Protein AF-A0ABD3PQ04-F1 (afdb_monomer_lite)

Secondary structure (DSSP, 8-state):
--HHHHHHHHHHHHHHHHHHHHHHHHHHHHHHH-HHHHHHHHHHHHHHHHHHH--SS-TTTTHHHHHHHHIIIIIHHHHHHHHHH-TTHHHHHHHHHHHHHHHHHHHHHHHHHHHHHHHHHHHHHHHHHHHHHHHHHHHHHHHHHHHHHHHHHHS-------------

Radius of gyration: 31.89 Å; chains: 1; bounding box: 107×41×75 Å

Organism: NCBI:txid29204

Foldseek 3Di:
DDPVVVVVVVVVVVVVVLVVLVVLCVVCVCCLPDVLVVLLVVLLVVQVCCVPVVDPDNCLPCVLVVVLCCLVVPQLVSLQVSCVVCSVHNVVSVSSNVSSVVSSVCSVVCVVVSSVVSVVVSVVVVVVVVVVVVVVVVVVVVVVVVVVVVVVVVDPPPDDDDDDDDDD

Sequence (168 aa):
MSVDDVEDNADEYKATGVLEQMLQAADVGAILQDYENWSTSLHKELKMDFVARGADADPKNGWLDNQMKFFDFYVLLQAKNLEITGVFCEEIGHMFVCCVKCNQSQWIEEGDIATNQMISQNENESAQMVDSHIDLISLQAQTWNLKLPILNFLLPVTSSPRIVTKNH

Structure (mmCIF, N/CA/C/O backbone):
data_AF-A0ABD3PQ04-F1
#
_entry.id   AF-A0ABD3PQ04-F1
#
loop_
_atom_site.group_PDB
_atom_site.id
_atom_site.type_symbol
_atom_site.label_atom_id
_atom_site.label_alt_id
_atom_site.label_comp_id
_atom_site.label_asym_id
_atom_site.label_entity_id
_atom_site.label_seq_id
_atom_site.pdbx_PDB_ins_code
_atom_site.Cartn_x
_atom_site.Cartn_y
_atom_site.Cartn_z
_atom_site.occupancy
_atom_site.B_iso_or_equiv
_atom_site.auth_seq_id
_atom_site.auth_comp_id
_atom_site.auth_asym_id
_atom_site.auth_atom_id
_atom_site.pdbx_PDB_model_num
ATOM 1 N N . MET A 1 1 ? 1.448 -3.835 -48.671 1.00 55.44 1 MET A N 1
ATOM 2 C CA . MET A 1 1 ? 1.766 -3.283 -47.347 1.00 55.44 1 MET A CA 1
ATOM 3 C C . MET A 1 1 ? 3.197 -2.817 -47.443 1.00 55.44 1 MET A C 1
ATOM 5 O O . MET A 1 1 ? 4.053 -3.627 -47.788 1.00 55.44 1 MET A O 1
ATOM 9 N N . SER A 1 2 ? 3.392 -1.508 -47.380 1.00 60.78 2 SER A N 1
ATOM 10 C CA . SER A 1 2 ? 4.682 -0.855 -47.611 1.00 60.78 2 SER A CA 1
ATOM 11 C C . SER A 1 2 ? 5.591 -1.150 -46.418 1.00 60.78 2 SER A C 1
ATOM 13 O O . SER A 1 2 ? 5.088 -1.390 -45.324 1.00 60.78 2 SER A O 1
ATOM 15 N N . VAL A 1 3 ? 6.911 -1.167 -46.609 1.00 61.72 3 VAL A N 1
ATOM 16 C CA . VAL A 1 3 ? 7.864 -1.368 -45.498 1.00 61.72 3 VAL A CA 1
ATOM 17 C C . VAL A 1 3 ? 7.688 -0.271 -44.436 1.00 61.72 3 VAL A C 1
ATOM 19 O O . VAL A 1 3 ? 7.727 -0.570 -43.248 1.00 61.72 3 VAL A O 1
ATOM 22 N N . ASP A 1 4 ? 7.339 0.938 -44.877 1.00 62.28 4 ASP A N 1
ATOM 23 C CA . ASP A 1 4 ? 7.057 2.098 -44.026 1.00 62.28 4 ASP A CA 1
ATOM 24 C C . ASP A 1 4 ? 5.799 1.911 -43.143 1.00 62.28 4 ASP A C 1
ATOM 26 O O . ASP A 1 4 ? 5.787 2.335 -41.993 1.00 62.28 4 ASP A O 1
ATOM 30 N N . ASP A 1 5 ? 4.772 1.180 -43.607 1.00 60.91 5 ASP A N 1
ATOM 31 C CA . ASP A 1 5 ? 3.554 0.918 -42.810 1.00 60.91 5 ASP A CA 1
ATOM 32 C C . ASP A 1 5 ? 3.814 -0.059 -41.640 1.00 60.91 5 ASP A C 1
ATOM 34 O O . ASP A 1 5 ? 3.040 -0.127 -40.683 1.00 60.91 5 ASP A O 1
ATOM 38 N N . VAL A 1 6 ? 4.872 -0.876 -41.729 1.00 60.38 6 VAL A N 1
ATOM 39 C CA . VAL A 1 6 ? 5.242 -1.867 -40.701 1.00 60.38 6 VAL A CA 1
ATOM 40 C C . VAL A 1 6 ? 6.063 -1.220 -39.582 1.00 60.38 6 VAL A C 1
ATOM 42 O O . VAL A 1 6 ? 5.922 -1.613 -38.424 1.00 60.38 6 VAL A O 1
ATOM 45 N N . GLU A 1 7 ? 6.902 -0.239 -39.917 1.00 60.78 7 GLU A N 1
ATOM 46 C CA . GLU A 1 7 ? 7.767 0.467 -38.965 1.00 60.78 7 GLU A CA 1
ATOM 47 C C . GLU A 1 7 ? 6.954 1.402 -38.053 1.00 60.78 7 GLU A C 1
ATOM 49 O O . GLU A 1 7 ? 7.095 1.318 -36.832 1.00 60.78 7 GLU A O 1
ATOM 54 N N . ASP A 1 8 ? 5.999 2.159 -38.610 1.00 64.25 8 ASP A N 1
ATOM 55 C CA . ASP A 1 8 ? 5.093 3.027 -37.834 1.00 64.25 8 ASP A CA 1
ATOM 56 C C . ASP A 1 8 ? 4.241 2.235 -36.820 1.00 64.25 8 ASP A C 1
ATOM 58 O O . ASP A 1 8 ? 4.079 2.640 -35.667 1.00 64.25 8 ASP A O 1
ATOM 62 N N . ASN A 1 9 ? 3.747 1.051 -37.206 1.00 63.34 9 ASN A N 1
ATOM 63 C CA . ASN A 1 9 ? 3.013 0.167 -36.293 1.00 63.34 9 ASN A CA 1
ATOM 64 C C . ASN A 1 9 ? 3.908 -0.358 -35.157 1.00 63.34 9 ASN A C 1
ATOM 66 O O . ASN A 1 9 ? 3.461 -0.489 -34.018 1.00 63.34 9 ASN A O 1
ATOM 70 N N . ALA A 1 10 ? 5.175 -0.675 -35.443 1.00 68.62 10 ALA A N 1
ATOM 71 C CA . ALA A 1 10 ? 6.101 -1.181 -34.432 1.00 68.62 10 ALA A CA 1
ATOM 72 C C . ALA A 1 10 ? 6.377 -0.144 -33.331 1.00 68.62 10 ALA A C 1
ATOM 74 O O . ALA A 1 10 ? 6.541 -0.521 -32.169 1.00 68.62 10 ALA A O 1
ATOM 75 N N . ASP A 1 11 ? 6.394 1.143 -33.673 1.00 76.06 11 ASP A N 1
ATOM 76 C CA . ASP A 1 11 ? 6.585 2.228 -32.711 1.00 76.06 11 ASP A CA 1
ATOM 77 C C . ASP A 1 11 ? 5.316 2.528 -31.893 1.00 76.06 11 ASP A C 1
ATOM 79 O O . ASP A 1 11 ? 5.416 2.784 -30.688 1.00 76.06 11 ASP A O 1
ATOM 83 N N . GLU A 1 12 ? 4.122 2.370 -32.472 1.00 77.75 12 GLU A N 1
ATOM 84 C CA . GLU A 1 12 ? 2.847 2.452 -31.741 1.00 77.75 12 GLU A CA 1
ATOM 85 C C . GLU A 1 12 ? 2.726 1.368 -30.648 1.00 77.75 12 GLU A C 1
ATOM 87 O O . GLU A 1 12 ? 2.344 1.652 -29.504 1.00 77.75 12 GLU A O 1
ATOM 92 N N . TYR A 1 13 ? 3.133 0.127 -30.942 1.00 82.94 13 TYR A N 1
ATOM 93 C CA . TYR A 1 13 ? 3.141 -0.949 -29.943 1.00 82.94 13 TYR A CA 1
ATOM 94 C C . TYR A 1 13 ? 4.185 -0.728 -28.840 1.00 82.94 13 TYR A C 1
ATOM 96 O O . TYR A 1 13 ? 3.918 -1.042 -27.678 1.00 82.94 13 TYR A O 1
ATOM 104 N N . LYS A 1 14 ? 5.350 -0.141 -29.157 1.00 87.25 14 LYS A N 1
ATOM 105 C CA . LYS A 1 14 ? 6.354 0.229 -28.141 1.00 87.25 14 LYS A CA 1
ATOM 106 C C . LYS A 1 14 ? 5.828 1.313 -27.206 1.00 87.25 14 LYS A C 1
ATOM 108 O O . LYS A 1 14 ? 5.991 1.192 -25.994 1.00 87.25 14 LYS A O 1
ATOM 113 N N . ALA A 1 15 ? 5.170 2.341 -27.745 1.00 90.62 15 ALA A N 1
ATOM 114 C CA . ALA A 1 15 ? 4.554 3.393 -26.940 1.00 90.62 15 ALA A CA 1
ATOM 115 C C . ALA A 1 15 ? 3.479 2.822 -26.002 1.00 90.62 15 ALA A C 1
ATOM 117 O O . ALA A 1 15 ? 3.441 3.160 -24.819 1.00 90.62 15 ALA A O 1
ATOM 118 N N . THR A 1 16 ? 2.666 1.889 -26.505 1.00 92.38 16 THR A N 1
ATOM 119 C CA . THR A 1 16 ? 1.662 1.176 -25.703 1.00 92.38 16 THR A CA 1
ATOM 120 C C . THR A 1 16 ? 2.310 0.359 -24.582 1.00 92.38 16 THR A C 1
ATOM 122 O O . THR A 1 16 ? 1.866 0.437 -23.439 1.00 92.38 16 THR A O 1
ATOM 125 N N . GLY A 1 17 ? 3.404 -0.356 -24.867 1.00 91.19 17 GLY A N 1
ATOM 126 C CA . GLY A 1 17 ? 4.149 -1.108 -23.854 1.00 91.19 17 GLY A CA 1
ATOM 127 C C . GLY A 1 17 ? 4.733 -0.216 -22.754 1.00 91.19 17 GLY A C 1
ATOM 128 O O . GLY A 1 17 ? 4.645 -0.549 -21.575 1.00 91.19 17 GLY A O 1
ATOM 129 N N . VAL A 1 18 ? 5.268 0.956 -23.110 1.00 92.88 18 VAL A N 1
ATOM 130 C CA . VAL A 1 18 ? 5.749 1.942 -22.125 1.00 92.88 18 VAL A CA 1
ATOM 131 C C . VAL A 1 18 ? 4.599 2.468 -21.262 1.00 92.88 18 VAL A C 1
ATOM 133 O O . VAL A 1 18 ? 4.751 2.561 -20.046 1.00 92.88 18 VAL A O 1
ATOM 136 N N . LEU A 1 19 ? 3.440 2.770 -21.857 1.00 93.88 19 LEU A N 1
ATOM 137 C CA . LEU A 1 19 ? 2.257 3.216 -21.113 1.00 93.88 19 LEU A CA 1
ATOM 138 C C . LEU A 1 19 ? 1.747 2.151 -20.138 1.00 93.88 19 LEU A C 1
ATOM 140 O O . LEU A 1 19 ? 1.392 2.480 -19.008 1.00 93.88 19 LEU A O 1
ATOM 144 N N . GLU A 1 20 ? 1.747 0.881 -20.540 1.00 93.12 20 GLU A N 1
ATOM 145 C CA . GLU A 1 20 ? 1.383 -0.226 -19.655 1.00 93.12 20 GLU A CA 1
ATOM 146 C C . GLU A 1 20 ? 2.338 -0.317 -18.457 1.00 93.12 20 GLU A C 1
ATOM 148 O O . GLU A 1 20 ? 1.886 -0.429 -17.319 1.00 93.12 20 GLU A O 1
ATOM 153 N N . GLN A 1 21 ? 3.647 -0.178 -18.683 1.00 93.12 21 GLN A N 1
ATOM 154 C CA . GLN A 1 21 ? 4.635 -0.153 -17.600 1.00 93.12 21 GLN A CA 1
ATOM 155 C C . GLN A 1 21 ? 4.463 1.060 -16.674 1.00 93.12 21 GLN A C 1
ATOM 157 O O . GLN A 1 21 ? 4.575 0.931 -15.456 1.00 93.12 21 GLN A O 1
ATOM 162 N N . MET A 1 22 ? 4.129 2.233 -17.219 1.00 94.19 22 MET A N 1
ATOM 163 C CA . MET A 1 22 ? 3.798 3.416 -16.415 1.00 94.19 22 MET A CA 1
ATOM 164 C C . MET A 1 22 ? 2.550 3.201 -15.559 1.00 94.19 22 MET A C 1
ATOM 166 O O . MET A 1 22 ? 2.538 3.597 -14.394 1.00 94.19 22 MET A O 1
ATOM 170 N N . LEU A 1 23 ? 1.519 2.550 -16.102 1.00 94.62 23 LEU A N 1
ATOM 171 C CA . LEU A 1 23 ? 0.305 2.229 -15.3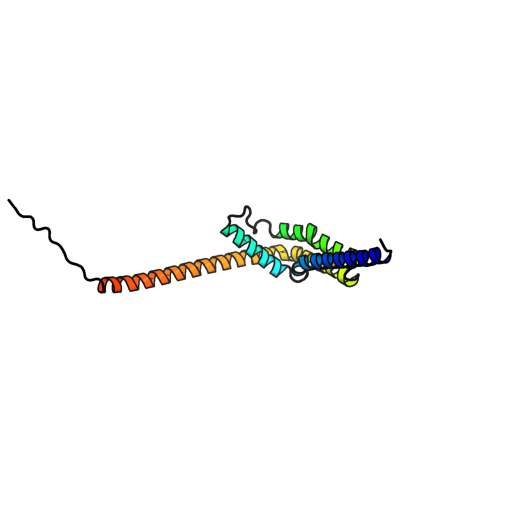56 1.00 94.62 23 LEU A CA 1
ATOM 172 C C . LEU A 1 23 ? 0.587 1.213 -14.240 1.00 94.62 23 LEU A C 1
ATOM 174 O O . LEU A 1 23 ? 0.136 1.405 -13.115 1.00 94.62 23 LEU A O 1
ATOM 178 N N . GLN A 1 24 ? 1.386 0.182 -14.527 1.00 92.81 24 GLN A N 1
ATOM 179 C CA . GLN A 1 24 ? 1.829 -0.799 -13.533 1.00 92.81 24 GLN A CA 1
ATOM 180 C C . GLN A 1 24 ? 2.638 -0.150 -12.401 1.00 92.81 24 GLN A C 1
ATOM 182 O O . GLN A 1 24 ? 2.437 -0.476 -11.234 1.00 92.81 24 GLN A O 1
ATOM 187 N N . ALA A 1 25 ? 3.527 0.795 -12.722 1.00 93.38 25 ALA A N 1
ATOM 188 C CA . ALA A 1 25 ? 4.267 1.558 -11.719 1.00 93.38 25 ALA A CA 1
ATOM 189 C C . ALA A 1 25 ? 3.349 2.463 -10.883 1.00 93.38 25 ALA A C 1
ATOM 191 O O . ALA A 1 25 ? 3.530 2.572 -9.670 1.00 93.38 25 ALA A O 1
ATOM 192 N N . ALA A 1 26 ? 2.357 3.097 -11.515 1.00 93.88 26 ALA A N 1
ATOM 193 C CA . ALA A 1 26 ? 1.401 3.962 -10.832 1.00 93.88 26 ALA A CA 1
ATOM 194 C C . ALA A 1 26 ? 0.541 3.194 -9.816 1.00 93.88 26 ALA A C 1
ATOM 196 O O . ALA A 1 26 ? 0.293 3.714 -8.730 1.00 93.88 26 ALA A O 1
ATOM 197 N N . ASP A 1 27 ? 0.144 1.962 -10.138 1.00 92.12 27 ASP A N 1
ATOM 198 C CA . ASP A 1 27 ? -0.683 1.120 -9.268 1.00 92.12 27 ASP A CA 1
ATOM 199 C C . ASP A 1 27 ? -0.011 0.814 -7.918 1.00 92.12 27 ASP A C 1
ATOM 201 O O . ASP A 1 27 ? -0.629 0.915 -6.860 1.00 92.12 27 ASP A O 1
ATOM 205 N N . VAL A 1 28 ? 1.296 0.537 -7.929 1.00 92.44 28 VAL A N 1
ATOM 206 C CA . VAL A 1 28 ? 2.063 0.271 -6.699 1.00 92.44 28 VAL A CA 1
ATOM 207 C C . VAL A 1 28 ? 2.698 1.524 -6.090 1.00 92.44 28 VAL A C 1
ATOM 209 O O . VAL A 1 28 ? 3.242 1.470 -4.988 1.00 92.44 28 VAL A O 1
ATOM 212 N N . GLY A 1 29 ? 2.620 2.671 -6.769 1.00 91.75 29 GLY A N 1
ATOM 213 C CA . GLY A 1 29 ? 3.360 3.884 -6.416 1.00 91.75 29 GLY A CA 1
ATOM 214 C C . GLY A 1 29 ? 3.063 4.422 -5.014 1.00 91.75 29 GLY A C 1
ATOM 215 O O . GLY A 1 29 ? 3.985 4.868 -4.332 1.00 91.75 29 GLY A O 1
ATOM 216 N N . ALA A 1 30 ? 1.808 4.345 -4.561 1.00 89.56 30 ALA A N 1
ATOM 217 C CA . ALA A 1 30 ? 1.427 4.767 -3.210 1.00 89.56 30 ALA A CA 1
ATOM 218 C C . ALA A 1 30 ? 2.078 3.884 -2.130 1.00 89.56 30 ALA A C 1
ATOM 220 O O . ALA A 1 30 ? 2.633 4.396 -1.161 1.00 89.56 30 ALA A O 1
ATOM 221 N N . ILE A 1 31 ? 2.088 2.565 -2.347 1.00 90.75 31 ILE A N 1
ATOM 222 C CA . ILE A 1 31 ? 2.644 1.571 -1.417 1.00 90.75 31 ILE A CA 1
ATOM 223 C C . ILE A 1 31 ? 4.173 1.678 -1.335 1.00 90.75 31 ILE A C 1
ATOM 225 O O . ILE A 1 31 ? 4.754 1.418 -0.283 1.00 90.75 31 ILE A O 1
ATOM 229 N N . LEU A 1 32 ? 4.834 2.061 -2.434 1.00 90.69 32 LEU A N 1
ATOM 230 C CA . LEU A 1 32 ? 6.286 2.258 -2.477 1.00 90.69 32 LEU A CA 1
ATOM 231 C C . LEU A 1 32 ? 6.747 3.484 -1.680 1.00 90.69 32 LEU A C 1
ATOM 233 O O . LEU A 1 32 ? 7.855 3.469 -1.148 1.00 90.69 32 LEU A O 1
ATOM 237 N N . GLN A 1 33 ? 5.923 4.533 -1.616 1.00 87.75 33 GLN A N 1
ATOM 238 C CA . GLN A 1 33 ? 6.270 5.803 -0.972 1.00 87.75 33 GLN A CA 1
ATOM 239 C C . GLN A 1 33 ? 5.919 5.825 0.514 1.00 87.75 33 GLN A C 1
ATOM 241 O O . GLN A 1 33 ? 6.748 6.219 1.328 1.00 87.75 33 GLN A O 1
ATOM 246 N N . ASP A 1 34 ? 4.690 5.436 0.851 1.00 85.94 34 ASP A N 1
ATOM 247 C CA . ASP A 1 34 ? 4.159 5.526 2.208 1.00 85.94 34 ASP A CA 1
ATOM 248 C C . ASP A 1 34 ? 3.103 4.443 2.415 1.00 85.94 34 ASP A C 1
ATOM 250 O O . ASP A 1 34 ? 1.914 4.599 2.115 1.00 85.94 34 ASP A O 1
ATOM 254 N N . TYR A 1 35 ? 3.567 3.302 2.912 1.00 84.56 35 TYR A N 1
ATOM 255 C CA . TYR A 1 35 ? 2.691 2.164 3.118 1.00 84.56 35 TYR A CA 1
ATOM 256 C C . TYR A 1 35 ? 1.752 2.363 4.316 1.00 84.56 35 TYR A C 1
ATOM 258 O O . TYR A 1 35 ? 0.676 1.769 4.332 1.00 84.56 35 TYR A O 1
ATOM 266 N N . GLU A 1 36 ? 2.143 3.141 5.329 1.00 86.19 36 GLU A N 1
ATOM 267 C CA . GLU A 1 36 ? 1.429 3.216 6.607 1.00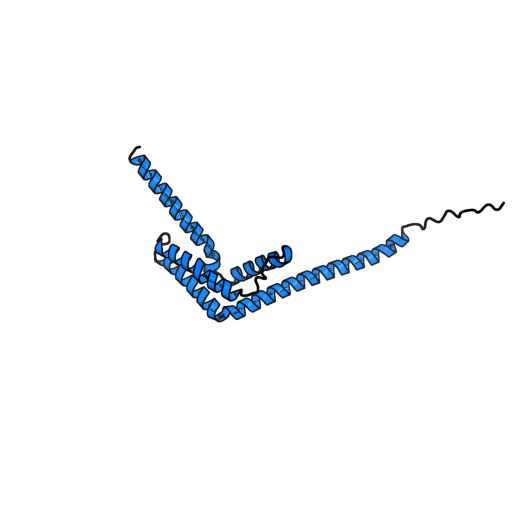 86.19 36 GLU A CA 1
ATOM 268 C C . GLU A 1 36 ? 0.127 4.000 6.436 1.00 86.19 36 GLU A C 1
ATOM 270 O O . GLU A 1 36 ? -0.960 3.516 6.779 1.00 86.19 36 GLU A O 1
ATOM 275 N N . ASN A 1 37 ? 0.219 5.175 5.809 1.00 88.44 37 ASN A N 1
ATOM 276 C CA . ASN A 1 37 ? -0.949 5.998 5.512 1.00 88.44 37 ASN A CA 1
ATOM 277 C C . ASN A 1 37 ? -1.867 5.322 4.490 1.00 88.44 37 ASN A C 1
ATOM 279 O O . ASN A 1 37 ? -3.097 5.376 4.621 1.00 88.44 37 ASN A O 1
ATOM 283 N N . TRP A 1 38 ? -1.287 4.638 3.499 1.00 91.31 38 TRP A N 1
ATOM 284 C CA . TRP A 1 38 ? -2.057 3.875 2.520 1.00 91.31 38 TRP A CA 1
ATOM 285 C C . TRP A 1 38 ? -2.802 2.701 3.173 1.00 91.31 38 TRP A C 1
ATOM 287 O O . TRP A 1 38 ? -4.015 2.577 3.007 1.00 91.31 38 TRP A O 1
ATOM 297 N N . SER A 1 39 ? -2.114 1.894 3.987 1.00 91.50 39 SER A N 1
ATOM 298 C CA . SER A 1 39 ? -2.705 0.761 4.713 1.00 91.50 39 SER A CA 1
ATOM 299 C C . SER A 1 39 ? -3.815 1.223 5.657 1.00 91.50 39 SER A C 1
ATOM 301 O O . SER A 1 39 ? -4.879 0.608 5.708 1.00 91.50 39 SER A O 1
ATOM 303 N N . THR A 1 40 ? -3.600 2.329 6.372 1.00 91.25 40 THR A N 1
ATOM 304 C CA . THR A 1 40 ? -4.602 2.914 7.275 1.00 91.25 40 THR A CA 1
ATOM 305 C C . THR A 1 40 ? -5.858 3.348 6.531 1.00 91.25 40 THR A C 1
ATOM 307 O O . THR A 1 40 ? -6.974 3.047 6.966 1.00 91.25 40 THR A O 1
ATOM 310 N N . SER A 1 41 ? -5.684 4.003 5.383 1.00 91.88 41 SER A N 1
ATOM 311 C CA . SER A 1 41 ? -6.795 4.431 4.532 1.00 91.88 41 SER A CA 1
ATOM 312 C C . SER A 1 41 ? -7.576 3.230 3.994 1.00 91.88 41 SER A C 1
ATOM 314 O O . SER A 1 41 ? -8.797 3.177 4.143 1.00 91.88 41 SER A O 1
ATOM 316 N N . LEU A 1 42 ? -6.877 2.213 3.479 1.00 92.00 42 LEU A N 1
ATOM 317 C CA . LEU A 1 42 ? -7.499 0.990 2.972 1.00 92.00 42 LEU A CA 1
ATOM 318 C C . LEU A 1 42 ? -8.263 0.235 4.069 1.00 92.00 42 LEU A C 1
ATOM 320 O O . LEU A 1 42 ? -9.394 -0.201 3.855 1.00 92.00 42 LEU A O 1
ATOM 324 N N . HIS A 1 43 ? -7.677 0.092 5.261 1.00 93.19 43 HIS A N 1
ATOM 325 C CA . HIS A 1 43 ? -8.352 -0.562 6.381 1.00 93.19 43 HIS A CA 1
ATOM 326 C C . HIS A 1 43 ? -9.659 0.156 6.736 1.00 93.19 43 HIS A C 1
ATOM 328 O O . HIS A 1 43 ? -10.680 -0.491 6.976 1.00 93.19 43 HIS A O 1
ATOM 334 N N . LYS A 1 44 ? -9.647 1.494 6.744 1.00 91.31 44 LYS A N 1
ATOM 335 C CA . LYS A 1 44 ? -10.832 2.310 7.019 1.00 91.31 44 LYS A CA 1
ATOM 336 C C . LYS A 1 44 ? -11.924 2.099 5.972 1.00 91.31 44 LYS A C 1
ATOM 338 O O . LYS A 1 44 ? -13.070 1.864 6.349 1.00 91.31 44 LYS A O 1
ATOM 343 N N . GLU A 1 45 ? -11.576 2.120 4.688 1.00 90.94 45 GLU A N 1
ATOM 344 C CA . GLU A 1 45 ? -12.516 1.863 3.587 1.00 90.94 45 GLU A CA 1
ATOM 345 C C . GLU A 1 45 ? -13.163 0.478 3.709 1.00 90.94 45 GLU A C 1
ATOM 347 O O . GLU A 1 45 ? -14.390 0.355 3.719 1.00 90.94 45 GLU A O 1
ATOM 352 N N . LEU A 1 46 ? -12.351 -0.563 3.918 1.00 91.00 46 LEU A N 1
ATOM 353 C CA . LEU A 1 46 ? -12.842 -1.930 4.098 1.00 91.00 46 LEU A CA 1
ATOM 354 C C . LEU A 1 46 ? -13.700 -2.073 5.359 1.00 91.00 46 LEU A C 1
ATOM 356 O O . LEU A 1 46 ? -14.684 -2.816 5.365 1.00 91.00 46 LEU A O 1
ATOM 360 N N . LYS A 1 47 ? -13.366 -1.353 6.437 1.00 90.31 47 LYS A N 1
ATOM 361 C CA . LYS A 1 47 ? -14.151 -1.381 7.674 1.00 90.31 47 LYS A CA 1
ATOM 362 C C . LYS A 1 47 ? -15.509 -0.715 7.487 1.00 90.31 47 LYS A C 1
ATOM 364 O O . LYS A 1 47 ? -16.513 -1.249 7.960 1.00 90.31 47 LYS A O 1
ATOM 369 N N . MET A 1 48 ? -15.552 0.421 6.794 1.00 87.81 48 MET A N 1
ATOM 370 C CA . MET A 1 48 ? -16.800 1.104 6.451 1.00 87.81 48 MET A CA 1
ATOM 371 C C . MET A 1 48 ? -17.699 0.204 5.605 1.00 87.81 48 MET A C 1
ATOM 373 O O . MET A 1 48 ? -18.888 0.079 5.896 1.00 87.81 48 MET A O 1
ATOM 377 N N . ASP A 1 49 ? -17.126 -0.484 4.622 1.00 88.00 49 ASP A N 1
ATOM 378 C CA . ASP A 1 49 ? -17.844 -1.445 3.791 1.00 88.00 49 ASP A CA 1
ATOM 379 C C . ASP A 1 49 ? -18.368 -2.644 4.584 1.00 88.00 49 ASP A C 1
ATOM 381 O O . ASP A 1 49 ? -19.518 -3.047 4.396 1.00 88.00 49 ASP A O 1
ATOM 385 N N . PHE A 1 50 ? -17.566 -3.183 5.506 1.00 89.38 50 PHE A N 1
ATOM 386 C CA . PHE A 1 50 ? -17.987 -4.254 6.406 1.00 89.38 50 PHE A CA 1
ATOM 387 C C . PHE A 1 50 ? -19.209 -3.844 7.236 1.00 89.38 50 PHE A C 1
ATOM 389 O O . PHE A 1 50 ? -20.187 -4.587 7.296 1.00 89.38 50 PHE A O 1
ATOM 396 N N . VAL A 1 51 ? -19.196 -2.642 7.818 1.00 86.19 51 VAL A N 1
ATOM 397 C CA . VAL A 1 51 ? -20.311 -2.127 8.630 1.00 86.19 51 VAL A CA 1
ATOM 398 C C . VAL A 1 51 ? -21.543 -1.812 7.777 1.00 86.19 51 VAL A C 1
ATOM 400 O O . VAL A 1 51 ? -22.661 -2.125 8.180 1.00 86.19 51 VAL A O 1
ATOM 403 N N . ALA A 1 52 ? -21.361 -1.198 6.607 1.00 85.62 52 ALA A N 1
ATOM 404 C CA . ALA A 1 52 ? -22.467 -0.731 5.774 1.00 85.62 52 ALA A CA 1
ATOM 405 C C . ALA A 1 52 ? -23.149 -1.858 4.988 1.00 85.62 52 ALA A C 1
ATOM 407 O O . ALA A 1 52 ? -24.371 -1.857 4.839 1.00 85.62 52 ALA A O 1
ATOM 408 N N . ARG A 1 53 ? -22.363 -2.796 4.448 1.00 81.94 53 ARG A N 1
ATOM 409 C CA . ARG A 1 53 ? -22.846 -3.853 3.548 1.00 81.94 53 ARG A CA 1
ATOM 410 C C . ARG A 1 53 ? -22.882 -5.235 4.192 1.00 81.94 53 ARG A C 1
ATOM 412 O O . ARG A 1 53 ? -23.410 -6.151 3.571 1.00 81.94 53 ARG A O 1
ATOM 419 N N . GLY A 1 54 ? -22.351 -5.389 5.407 1.00 78.38 54 GLY A N 1
ATOM 420 C CA . GLY A 1 54 ? -22.214 -6.697 6.043 1.00 78.38 54 GLY A CA 1
ATOM 421 C C . GLY A 1 54 ? -21.266 -7.597 5.256 1.00 78.38 54 GLY A C 1
ATOM 422 O O . GLY A 1 54 ? -21.626 -8.729 4.954 1.00 78.38 54 GLY A O 1
ATOM 423 N N . ALA A 1 55 ? -20.104 -7.066 4.855 1.00 77.00 55 ALA A N 1
ATOM 424 C CA . ALA A 1 55 ? -19.109 -7.836 4.108 1.00 77.00 55 ALA A CA 1
ATOM 425 C C . ALA A 1 55 ? -18.715 -9.121 4.860 1.00 77.00 55 ALA A C 1
ATOM 427 O O . ALA A 1 55 ? -18.744 -9.167 6.090 1.00 77.00 55 ALA A O 1
ATOM 428 N N . ASP A 1 56 ? -18.313 -10.153 4.118 1.00 71.19 56 ASP A N 1
ATOM 429 C CA . ASP A 1 56 ? -18.143 -11.506 4.664 1.00 71.19 56 ASP A CA 1
ATOM 430 C C . ASP A 1 56 ? -17.049 -11.620 5.746 1.00 71.19 56 ASP A C 1
ATOM 432 O O . ASP A 1 56 ? -17.085 -12.543 6.562 1.00 71.19 56 ASP A O 1
ATOM 436 N N . ALA A 1 57 ? -16.082 -10.693 5.785 1.00 83.44 57 ALA A N 1
ATOM 437 C CA . ALA A 1 57 ? -14.969 -10.719 6.733 1.00 83.44 57 ALA A CA 1
ATOM 438 C C . ALA A 1 57 ? -14.640 -9.331 7.307 1.00 83.44 57 ALA A C 1
ATOM 440 O O . ALA A 1 57 ? -14.529 -8.348 6.576 1.00 83.44 57 ALA A O 1
ATOM 441 N N . ASP A 1 58 ? -14.432 -9.269 8.627 1.00 87.31 58 ASP A N 1
ATOM 442 C CA . ASP A 1 58 ? -13.934 -8.069 9.310 1.00 87.31 58 ASP A CA 1
ATOM 443 C C . ASP A 1 58 ? -12.445 -7.867 8.954 1.00 87.31 58 ASP A C 1
ATOM 445 O O . ASP A 1 58 ? -11.642 -8.758 9.261 1.00 87.31 58 ASP A O 1
ATOM 449 N N . PRO A 1 59 ? -12.048 -6.732 8.343 1.00 88.44 59 PRO A N 1
ATOM 450 C CA . PRO A 1 59 ? -10.673 -6.502 7.885 1.00 88.44 59 PRO A CA 1
ATOM 451 C C . PRO A 1 59 ? -9.631 -6.544 9.008 1.00 88.44 59 PRO A C 1
ATOM 453 O O . PRO A 1 59 ? -8.461 -6.804 8.740 1.00 88.44 59 PRO A O 1
ATOM 456 N N . LYS A 1 60 ? -10.038 -6.366 10.272 1.00 88.38 60 LYS A N 1
ATOM 457 C CA . LYS A 1 60 ? -9.127 -6.491 11.419 1.00 88.38 60 LYS A CA 1
ATOM 458 C C . LYS A 1 60 ? -8.528 -7.897 11.559 1.00 88.38 60 LYS A C 1
ATOM 460 O O . LYS A 1 60 ? -7.455 -8.067 12.135 1.00 88.38 60 LYS A O 1
ATOM 465 N N . ASN A 1 61 ? -9.234 -8.923 11.079 1.00 88.88 61 ASN A N 1
ATOM 466 C CA . ASN A 1 61 ? -8.834 -10.309 11.269 1.00 88.88 61 ASN A CA 1
ATOM 467 C C . ASN A 1 61 ? -7.702 -10.661 10.298 1.00 88.88 61 ASN A C 1
ATOM 469 O O . ASN A 1 61 ? -7.923 -10.803 9.097 1.00 88.88 61 ASN A O 1
ATOM 473 N N . GLY A 1 62 ? -6.492 -10.834 10.832 1.00 89.50 62 GLY A N 1
ATOM 474 C CA . GLY A 1 62 ? -5.327 -11.225 10.037 1.00 89.50 62 GLY A CA 1
ATOM 475 C C . GLY A 1 62 ? -4.792 -10.116 9.130 1.00 89.50 62 GLY A C 1
ATOM 476 O O . GLY A 1 62 ? -4.170 -10.430 8.120 1.00 89.50 62 GLY A O 1
ATOM 477 N N . TRP A 1 63 ? -5.021 -8.839 9.469 1.00 92.81 63 TRP A N 1
ATOM 478 C CA . TRP A 1 63 ? -4.568 -7.700 8.661 1.00 92.81 63 TRP A CA 1
ATOM 479 C C . TRP A 1 63 ? -3.078 -7.786 8.316 1.00 92.81 63 TRP A C 1
ATOM 481 O O . TRP A 1 63 ? -2.737 -7.803 7.139 1.00 92.81 63 TRP A O 1
ATOM 491 N N . LEU A 1 64 ? -2.213 -7.929 9.325 1.00 92.38 64 LEU A N 1
ATOM 492 C CA . LEU A 1 64 ? -0.762 -8.012 9.144 1.00 92.38 64 LEU A CA 1
ATOM 493 C C . LEU A 1 64 ? -0.352 -9.134 8.176 1.00 92.38 64 LEU A C 1
ATOM 495 O O . LEU A 1 64 ? 0.380 -8.893 7.224 1.00 92.38 64 LEU A O 1
ATOM 499 N N . ASP A 1 65 ? -0.854 -10.352 8.385 1.00 93.38 65 ASP A N 1
ATOM 500 C CA . ASP A 1 65 ? -0.543 -11.508 7.533 1.00 93.38 65 ASP A CA 1
ATOM 501 C C . ASP A 1 65 ? -1.031 -11.299 6.089 1.00 93.38 65 ASP A C 1
ATOM 503 O O . ASP A 1 65 ? -0.322 -11.606 5.130 1.00 93.38 65 ASP A O 1
ATOM 507 N N . ASN A 1 66 ? -2.215 -10.706 5.919 1.00 92.38 66 ASN A N 1
ATOM 508 C CA . ASN A 1 66 ? -2.742 -10.362 4.601 1.00 92.38 66 ASN A CA 1
ATOM 509 C C . ASN A 1 66 ? -1.891 -9.289 3.907 1.00 92.38 66 ASN A C 1
ATOM 511 O O . ASN A 1 66 ? -1.606 -9.433 2.717 1.00 92.38 66 ASN A O 1
ATOM 515 N N . GLN A 1 67 ? -1.445 -8.256 4.632 1.00 92.44 67 GLN A N 1
ATOM 516 C CA . GLN A 1 67 ? -0.545 -7.235 4.089 1.00 92.44 67 GLN A CA 1
ATOM 517 C C . GLN A 1 67 ? 0.801 -7.847 3.695 1.00 92.44 67 GLN A C 1
ATOM 519 O O . GLN A 1 67 ? 1.254 -7.646 2.573 1.00 92.44 67 GLN A O 1
ATOM 524 N N . MET A 1 68 ? 1.399 -8.680 4.548 1.00 92.69 68 MET A N 1
ATOM 525 C CA . MET A 1 68 ? 2.657 -9.366 4.237 1.00 92.69 68 MET A CA 1
ATOM 526 C C . MET A 1 68 ? 2.552 -10.225 2.971 1.00 92.69 68 MET A C 1
ATOM 528 O O . MET A 1 68 ? 3.400 -10.132 2.083 1.00 92.69 68 MET A O 1
ATOM 532 N N . LYS A 1 69 ? 1.465 -10.993 2.828 1.00 94.31 69 LYS A N 1
ATOM 533 C CA . LYS A 1 69 ? 1.188 -11.767 1.609 1.00 94.31 69 LYS A CA 1
ATOM 534 C C . LYS A 1 69 ? 1.001 -10.876 0.384 1.00 94.31 69 LYS A C 1
ATOM 536 O O . LYS A 1 69 ? 1.479 -11.221 -0.693 1.00 94.31 69 LYS A O 1
ATOM 541 N N . PHE A 1 70 ? 0.313 -9.745 0.524 1.00 92.69 70 PHE A N 1
ATOM 542 C CA . PHE A 1 70 ? 0.138 -8.787 -0.567 1.00 92.69 70 PHE A CA 1
ATOM 543 C C . PHE A 1 70 ? 1.484 -8.207 -1.029 1.00 92.69 70 PHE A C 1
ATOM 545 O O . PHE A 1 70 ? 1.756 -8.164 -2.231 1.00 92.69 70 PHE A O 1
ATOM 552 N N . PHE A 1 71 ? 2.370 -7.862 -0.091 1.00 93.00 71 PHE A N 1
ATOM 553 C CA . PHE A 1 71 ? 3.737 -7.444 -0.399 1.00 93.00 71 PHE A CA 1
ATOM 554 C C . PHE A 1 71 ? 4.510 -8.522 -1.170 1.00 93.00 71 PHE A C 1
ATOM 556 O O . PHE A 1 71 ? 5.092 -8.220 -2.212 1.00 93.00 71 PHE A O 1
ATOM 563 N N . ASP A 1 72 ? 4.475 -9.774 -0.711 1.00 93.12 72 ASP A N 1
ATOM 564 C CA . ASP A 1 72 ? 5.226 -10.876 -1.326 1.00 93.12 72 ASP A CA 1
ATOM 565 C C . ASP A 1 72 ? 4.713 -11.262 -2.717 1.00 93.12 72 ASP A C 1
ATOM 567 O O . ASP A 1 72 ? 5.496 -11.415 -3.660 1.00 93.12 72 ASP A O 1
ATOM 571 N N . PHE A 1 73 ? 3.399 -11.453 -2.848 1.00 94.56 73 PHE A N 1
ATOM 572 C CA . PHE A 1 73 ? 2.809 -12.039 -4.051 1.00 94.56 73 PHE A CA 1
ATOM 573 C C . PHE A 1 73 ? 2.443 -11.010 -5.118 1.00 94.56 73 PHE A C 1
ATOM 575 O O . PHE A 1 73 ? 2.354 -11.379 -6.288 1.00 94.56 73 PHE A O 1
ATOM 582 N N . TYR A 1 74 ? 2.246 -9.744 -4.742 1.00 94.56 74 TYR A N 1
ATOM 583 C CA . TYR A 1 74 ? 1.842 -8.694 -5.672 1.00 94.56 74 TYR A CA 1
ATOM 584 C C . TYR A 1 74 ? 2.903 -7.605 -5.805 1.00 94.56 74 TYR A C 1
ATOM 586 O O . TYR A 1 74 ? 3.526 -7.479 -6.859 1.00 94.56 74 TYR A O 1
ATOM 594 N N . VAL A 1 75 ? 3.161 -6.850 -4.735 1.00 95.19 75 VAL A N 1
ATOM 595 C CA . VAL A 1 75 ? 3.974 -5.625 -4.811 1.00 95.19 75 VAL A CA 1
ATOM 596 C C . VAL A 1 75 ? 5.418 -5.938 -5.212 1.00 95.19 75 VAL A C 1
ATOM 598 O O . VAL A 1 75 ? 5.967 -5.304 -6.114 1.00 95.19 75 VAL A O 1
ATOM 601 N N . LEU A 1 76 ? 6.030 -6.958 -4.601 1.00 95.56 76 LEU A N 1
ATOM 602 C CA . LEU A 1 76 ? 7.396 -7.373 -4.918 1.00 95.56 76 LEU A CA 1
ATOM 603 C C . LEU A 1 76 ? 7.514 -7.947 -6.330 1.00 95.56 76 LEU A C 1
ATOM 605 O O . LEU A 1 76 ? 8.508 -7.694 -7.013 1.00 95.56 76 LEU A O 1
ATOM 609 N N . LEU A 1 77 ? 6.521 -8.724 -6.770 1.00 95.12 77 LEU A N 1
ATOM 610 C CA . LEU A 1 77 ? 6.490 -9.253 -8.131 1.00 95.12 77 LEU A CA 1
ATOM 611 C C . LEU A 1 77 ? 6.416 -8.107 -9.144 1.00 95.12 77 LEU A C 1
ATOM 613 O O . LEU A 1 77 ? 7.191 -8.084 -10.099 1.00 95.12 77 LEU A O 1
ATOM 617 N N . GLN A 1 78 ? 5.547 -7.127 -8.899 1.00 95.38 78 GLN A N 1
ATOM 618 C CA . GLN A 1 78 ? 5.383 -5.980 -9.780 1.00 95.38 78 GLN A CA 1
ATOM 619 C C . GLN A 1 78 ? 6.642 -5.106 -9.815 1.00 95.38 78 GLN A C 1
ATOM 621 O O . GLN A 1 78 ? 7.092 -4.737 -10.896 1.00 95.38 78 GLN A O 1
ATOM 626 N N . ALA A 1 79 ? 7.274 -4.851 -8.667 1.00 95.38 79 ALA A N 1
ATOM 627 C CA . ALA A 1 79 ? 8.533 -4.108 -8.601 1.00 95.38 79 ALA A CA 1
ATOM 628 C C . ALA A 1 79 ? 9.667 -4.805 -9.374 1.00 95.38 79 ALA A C 1
ATOM 630 O O . ALA A 1 79 ? 10.393 -4.152 -10.118 1.00 95.38 79 ALA A O 1
ATOM 631 N N . LYS A 1 80 ? 9.783 -6.137 -9.270 1.00 95.25 80 LYS A N 1
ATOM 632 C CA . LYS A 1 80 ? 10.753 -6.915 -10.063 1.00 95.25 80 LYS A CA 1
ATOM 633 C C . LYS A 1 80 ? 10.456 -6.861 -11.559 1.00 95.25 80 LYS A C 1
ATOM 635 O O . LYS A 1 80 ? 11.380 -6.790 -12.361 1.00 95.25 80 LYS A O 1
ATOM 640 N N . ASN A 1 81 ? 9.184 -6.880 -11.952 1.00 93.81 81 ASN A N 1
ATOM 641 C CA . ASN A 1 81 ? 8.814 -6.728 -13.359 1.00 93.81 81 ASN A CA 1
ATOM 642 C C . ASN A 1 81 ? 9.204 -5.336 -13.888 1.00 93.81 81 ASN A C 1
ATOM 644 O O . ASN A 1 81 ? 9.754 -5.235 -14.983 1.00 93.81 81 ASN A O 1
ATOM 648 N N . LEU A 1 82 ? 8.990 -4.278 -13.098 1.00 94.00 82 LEU A N 1
ATOM 649 C CA . LEU A 1 82 ? 9.403 -2.910 -13.438 1.00 94.00 82 LEU A CA 1
ATOM 650 C C . LEU A 1 82 ? 10.930 -2.767 -13.549 1.00 94.00 82 LEU A C 1
ATOM 652 O O . LEU A 1 82 ? 11.415 -2.030 -14.403 1.00 94.00 82 LEU A O 1
ATOM 656 N N . GLU A 1 83 ? 11.686 -3.492 -12.723 1.00 95.19 83 GLU A N 1
ATOM 657 C CA . GLU A 1 83 ? 13.147 -3.576 -12.819 1.00 95.19 83 GLU A CA 1
ATOM 658 C C . GLU A 1 83 ? 13.592 -4.274 -14.116 1.00 95.19 83 GLU A C 1
ATOM 660 O O . GLU A 1 83 ? 14.387 -3.727 -14.880 1.00 95.19 83 GLU A O 1
ATOM 665 N N . ILE A 1 84 ? 13.043 -5.458 -14.403 1.00 93.88 84 ILE A N 1
ATOM 666 C CA . ILE A 1 84 ? 13.447 -6.294 -15.546 1.00 93.88 84 ILE A CA 1
ATOM 667 C C . ILE A 1 84 ? 13.084 -5.652 -16.891 1.00 93.88 84 ILE A C 1
ATOM 669 O O . ILE A 1 84 ? 13.804 -5.831 -17.873 1.00 93.88 84 ILE A O 1
ATOM 673 N N . THR A 1 85 ? 11.971 -4.919 -16.963 1.00 91.00 85 THR A N 1
ATOM 674 C CA . THR A 1 85 ? 11.503 -4.303 -18.217 1.00 91.00 85 THR A CA 1
ATOM 675 C C . THR A 1 85 ? 12.395 -3.160 -18.695 1.00 91.00 85 THR A C 1
ATOM 677 O O . THR A 1 85 ? 12.368 -2.832 -19.880 1.00 91.00 85 THR A O 1
ATOM 680 N N . GLY A 1 86 ? 13.195 -2.554 -17.810 1.00 89.50 86 GLY A N 1
ATOM 681 C CA . GLY A 1 86 ? 14.192 -1.540 -18.166 1.00 89.50 86 GLY A CA 1
ATOM 682 C C . GLY A 1 86 ? 13.627 -0.190 -18.622 1.00 89.50 86 GLY A C 1
ATOM 683 O O . GLY A 1 86 ? 14.401 0.700 -18.975 1.00 89.50 86 GLY A O 1
ATOM 684 N N . VAL A 1 87 ? 12.301 0.003 -18.588 1.00 91.81 87 VAL A N 1
ATOM 685 C CA . VAL A 1 87 ? 11.636 1.258 -18.998 1.00 91.81 87 VAL A CA 1
ATOM 686 C C . VAL A 1 87 ?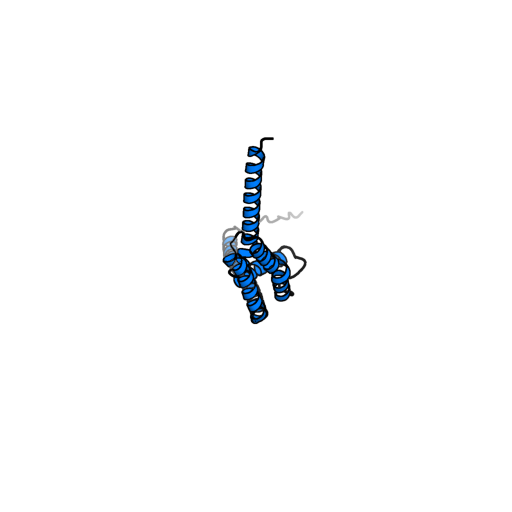 12.094 2.448 -18.151 1.00 91.81 87 VAL A C 1
ATOM 688 O O . VAL A 1 87 ? 12.229 3.556 -18.666 1.00 91.81 87 VAL A O 1
ATOM 691 N N . PHE A 1 88 ? 12.378 2.216 -16.869 1.00 90.81 88 PHE A N 1
ATOM 692 C CA . PHE A 1 88 ? 12.763 3.259 -15.920 1.00 90.81 88 PHE A CA 1
ATOM 693 C C . PHE A 1 88 ? 14.277 3.411 -15.746 1.00 90.81 88 PHE A C 1
ATOM 695 O O . PHE A 1 88 ? 14.678 4.116 -14.839 1.00 90.81 88 PHE A O 1
ATOM 702 N N . CYS A 1 89 ? 15.107 2.814 -16.608 1.00 91.25 89 CYS A N 1
ATOM 703 C CA . CYS A 1 89 ? 16.548 2.617 -16.386 1.00 91.25 89 CYS A CA 1
ATOM 704 C C . CYS A 1 89 ? 16.862 1.705 -15.183 1.00 91.25 89 CYS A C 1
ATOM 706 O O . CYS A 1 89 ? 16.015 1.448 -14.325 1.00 91.25 89 CYS A O 1
ATOM 708 N N . GLU A 1 90 ? 18.073 1.147 -15.163 1.00 92.31 90 GLU A N 1
ATOM 709 C CA . GLU A 1 90 ? 18.464 0.101 -14.208 1.00 92.31 90 GLU A CA 1
ATOM 710 C C . GLU A 1 90 ? 18.416 0.613 -12.762 1.00 92.31 90 GLU A C 1
ATOM 712 O O . GLU A 1 90 ? 17.891 -0.056 -11.872 1.00 92.31 90 GLU A O 1
ATOM 717 N N . GLU A 1 91 ? 18.883 1.840 -12.532 1.00 94.19 91 GLU A N 1
ATOM 718 C CA . GLU A 1 91 ? 18.973 2.427 -11.199 1.00 94.19 91 GLU A CA 1
ATOM 719 C C . GLU A 1 91 ? 17.596 2.675 -10.566 1.00 94.19 91 GLU A C 1
ATOM 721 O O . GLU A 1 91 ? 17.398 2.366 -9.388 1.00 94.19 91 GLU A O 1
ATOM 726 N N . ILE A 1 92 ? 16.633 3.216 -11.323 1.00 93.06 92 ILE A N 1
ATOM 727 C CA . ILE A 1 92 ? 15.280 3.477 -10.799 1.00 93.06 92 ILE A CA 1
ATOM 728 C C . ILE A 1 92 ? 14.502 2.165 -10.677 1.00 93.06 92 ILE A C 1
ATOM 730 O O . ILE A 1 92 ? 13.818 1.959 -9.675 1.00 93.06 92 ILE A O 1
ATOM 734 N N . GLY A 1 93 ? 14.643 1.256 -11.649 1.00 93.62 93 GLY A N 1
ATOM 735 C CA . GLY A 1 93 ? 14.042 -0.075 -11.590 1.00 93.62 93 GLY A CA 1
ATOM 736 C C . GLY A 1 93 ? 14.439 -0.829 -10.317 1.00 93.62 93 GLY A C 1
ATOM 737 O O . GLY A 1 93 ? 13.576 -1.295 -9.571 1.00 93.62 93 GLY A O 1
ATOM 738 N N . HIS A 1 94 ? 15.737 -0.855 -10.007 1.00 95.06 94 HIS A N 1
ATOM 739 C CA . HIS A 1 94 ? 16.259 -1.458 -8.780 1.00 95.06 94 HIS A CA 1
ATOM 740 C C . HIS A 1 94 ? 15.756 -0.741 -7.511 1.00 95.06 94 HIS A C 1
ATOM 742 O O . HIS A 1 94 ? 15.475 -1.381 -6.492 1.00 95.06 94 HIS A O 1
ATOM 748 N N . MET A 1 95 ? 15.587 0.587 -7.557 1.00 94.94 95 MET A N 1
ATOM 749 C CA . MET A 1 95 ? 15.066 1.367 -6.429 1.00 94.94 95 MET A CA 1
ATOM 750 C C . MET A 1 95 ? 13.647 0.939 -6.030 1.00 94.94 95 MET A C 1
ATOM 752 O O . MET A 1 95 ? 13.381 0.822 -4.833 1.00 94.94 95 MET A O 1
ATOM 756 N N . PHE A 1 96 ? 12.773 0.589 -6.984 1.00 95.06 96 PHE A N 1
ATOM 757 C CA . PHE A 1 96 ? 11.446 0.050 -6.662 1.00 95.06 96 PHE A CA 1
ATOM 758 C C . PHE A 1 96 ? 11.535 -1.209 -5.797 1.00 95.06 96 PHE A C 1
ATOM 760 O O . PHE A 1 96 ? 10.869 -1.303 -4.767 1.00 95.06 96 PHE A O 1
ATOM 767 N N . VAL A 1 97 ? 12.403 -2.157 -6.160 1.00 95.44 97 VAL A N 1
ATOM 768 C CA . VAL A 1 97 ? 12.601 -3.397 -5.392 1.00 95.44 97 VAL A CA 1
ATOM 769 C C . VAL A 1 97 ? 13.163 -3.105 -4.000 1.00 95.44 97 VAL A C 1
ATOM 771 O O . VAL A 1 97 ? 12.743 -3.732 -3.024 1.00 95.44 97 VAL A O 1
ATOM 774 N N . CYS A 1 98 ? 14.089 -2.149 -3.880 1.00 95.00 98 CYS A N 1
ATOM 775 C CA . CYS A 1 98 ? 14.599 -1.697 -2.587 1.00 95.00 98 CYS A CA 1
ATOM 776 C C . CYS A 1 98 ? 13.494 -1.109 -1.703 1.00 95.00 98 CYS A C 1
ATOM 778 O O . CYS A 1 98 ? 13.389 -1.518 -0.550 1.00 95.00 98 CYS A O 1
ATOM 780 N N . CYS A 1 99 ? 12.649 -0.218 -2.230 1.00 94.62 99 CYS A N 1
ATOM 781 C CA . CYS A 1 99 ? 11.534 0.369 -1.482 1.00 94.62 99 CYS A CA 1
ATOM 782 C C . CYS A 1 99 ? 10.582 -0.700 -0.939 1.00 94.62 99 CYS A C 1
ATOM 784 O O . CYS A 1 99 ? 10.269 -0.684 0.250 1.00 94.62 99 CYS A O 1
ATOM 786 N N . VAL A 1 100 ? 10.191 -1.679 -1.765 1.00 95.12 100 VAL A N 1
ATOM 787 C CA . VAL A 1 100 ? 9.334 -2.788 -1.308 1.00 95.12 100 VAL A CA 1
ATOM 788 C C . VAL A 1 100 ? 9.979 -3.542 -0.149 1.00 95.12 100 VAL A C 1
ATOM 790 O O . VAL A 1 100 ? 9.322 -3.790 0.858 1.00 95.12 100 VAL A O 1
ATOM 793 N N . LYS A 1 101 ? 11.266 -3.886 -0.264 1.00 94.56 101 LYS A N 1
ATOM 794 C CA . LYS A 1 101 ? 11.989 -4.621 0.785 1.00 94.56 101 LYS A CA 1
ATOM 795 C C . LYS A 1 101 ? 12.142 -3.809 2.069 1.00 94.56 101 LYS A C 1
ATOM 797 O O . LYS A 1 101 ? 12.020 -4.379 3.147 1.00 94.56 101 LYS A O 1
ATOM 802 N N . CYS A 1 102 ? 12.395 -2.505 1.967 1.00 93.62 102 CYS A N 1
ATOM 803 C CA . CYS A 1 102 ? 12.458 -1.617 3.126 1.00 93.62 102 CYS A CA 1
ATOM 804 C C . CYS A 1 102 ? 11.107 -1.571 3.851 1.00 93.62 102 CYS A C 1
ATOM 806 O O . CYS A 1 102 ? 11.059 -1.818 5.053 1.00 93.62 102 CYS A O 1
ATOM 808 N N . ASN A 1 103 ? 10.014 -1.357 3.113 1.00 92.50 103 ASN A N 1
ATOM 809 C CA . ASN A 1 103 ? 8.665 -1.316 3.683 1.00 92.50 103 ASN A CA 1
ATOM 810 C C . ASN A 1 103 ? 8.281 -2.672 4.292 1.00 92.50 103 ASN A C 1
ATOM 812 O O . ASN A 1 103 ? 7.713 -2.729 5.378 1.00 92.50 103 ASN A O 1
ATOM 816 N N . GLN A 1 104 ? 8.651 -3.776 3.640 1.00 91.88 104 GLN A N 1
ATOM 817 C CA . GLN A 1 104 ? 8.444 -5.122 4.169 1.00 91.88 104 GLN A CA 1
ATOM 818 C C . GLN A 1 104 ? 9.241 -5.371 5.458 1.00 91.88 104 GLN A C 1
ATOM 820 O O . GLN A 1 104 ? 8.708 -5.951 6.399 1.00 91.88 104 GLN A O 1
ATOM 825 N N . SER A 1 105 ? 10.500 -4.925 5.529 1.00 93.19 105 SER A N 1
ATOM 826 C CA . SER A 1 105 ? 11.309 -5.018 6.753 1.00 93.19 105 SER A CA 1
ATOM 827 C C . SER A 1 105 ? 10.650 -4.253 7.896 1.00 93.19 105 SER A C 1
ATOM 829 O O . SER A 1 105 ? 10.542 -4.776 9.002 1.00 93.19 105 SER A O 1
ATOM 831 N N . GLN A 1 106 ? 10.138 -3.054 7.613 1.00 92.00 106 GLN A N 1
ATOM 832 C CA . GLN A 1 106 ? 9.428 -2.258 8.607 1.00 92.00 106 GLN A CA 1
ATOM 833 C C . GLN A 1 106 ? 8.139 -2.951 9.078 1.00 92.00 106 GLN A C 1
ATOM 835 O O . GLN A 1 106 ? 7.877 -2.996 10.275 1.00 92.00 106 GLN A O 1
ATOM 840 N N . TRP A 1 107 ? 7.376 -3.583 8.182 1.00 89.81 107 TRP A N 1
ATOM 841 C CA . TRP A 1 107 ? 6.215 -4.398 8.560 1.00 89.81 107 TRP A CA 1
ATOM 842 C C . TRP A 1 107 ? 6.573 -5.592 9.452 1.00 89.81 107 TRP A C 1
ATOM 844 O O . TRP A 1 107 ? 5.809 -5.936 10.350 1.00 89.81 107 TRP A O 1
ATOM 854 N N . ILE A 1 108 ? 7.720 -6.231 9.225 1.00 92.19 108 ILE A N 1
ATOM 855 C CA . ILE A 1 108 ? 8.181 -7.344 10.067 1.00 92.19 108 ILE A CA 1
ATOM 856 C C . ILE A 1 108 ? 8.530 -6.850 11.478 1.00 92.19 108 ILE A C 1
ATOM 858 O O . ILE A 1 108 ? 8.265 -7.551 12.453 1.00 92.19 108 ILE A O 1
ATOM 862 N N . GLU A 1 109 ? 9.124 -5.662 11.591 1.00 93.06 109 GLU A N 1
ATOM 863 C CA . GLU A 1 109 ? 9.583 -5.098 12.864 1.00 93.06 109 GLU A CA 1
ATOM 864 C C . GLU A 1 109 ? 8.457 -4.422 13.662 1.00 93.06 109 GLU A C 1
ATOM 866 O O . GLU A 1 109 ? 8.355 -4.603 14.876 1.00 93.06 109 GLU A O 1
ATOM 871 N N . GLU A 1 110 ? 7.602 -3.655 12.986 1.00 93.12 110 GLU A N 1
ATOM 872 C CA . GLU A 1 110 ? 6.650 -2.722 13.603 1.00 93.12 110 GLU A CA 1
ATOM 873 C C . GLU A 1 110 ? 5.187 -3.054 13.280 1.00 93.12 110 GLU A C 1
ATOM 875 O O . GLU A 1 110 ? 4.271 -2.468 13.860 1.00 93.12 110 GLU A O 1
ATOM 880 N N . GLY A 1 111 ? 4.940 -4.013 12.385 1.00 89.69 111 GLY A N 1
ATOM 881 C CA . GLY A 1 111 ? 3.625 -4.265 11.803 1.00 89.69 111 GLY A CA 1
ATOM 882 C C . GLY A 1 111 ? 2.532 -4.616 12.801 1.00 89.69 111 GLY A C 1
ATOM 883 O O . GLY A 1 111 ? 1.393 -4.173 12.642 1.00 89.69 111 GLY A O 1
ATOM 884 N N . ASP A 1 112 ? 2.860 -5.363 13.856 1.00 91.31 112 ASP A N 1
ATOM 885 C CA . ASP A 1 112 ? 1.915 -5.666 14.935 1.00 91.31 112 ASP A CA 1
ATOM 886 C C . ASP A 1 112 ? 1.493 -4.395 15.681 1.00 91.31 112 ASP A C 1
ATOM 888 O O . ASP A 1 112 ? 0.312 -4.194 15.977 1.00 91.31 112 ASP A O 1
ATOM 892 N N . ILE A 1 113 ? 2.448 -3.511 15.980 1.00 92.88 113 ILE A N 1
ATOM 893 C CA . ILE A 1 113 ? 2.186 -2.258 16.696 1.00 92.88 113 ILE A CA 1
ATOM 894 C C . ILE A 1 113 ? 1.357 -1.331 15.805 1.00 92.88 113 ILE A C 1
ATOM 896 O O . ILE A 1 113 ? 0.301 -0.866 16.238 1.00 92.88 113 ILE A O 1
ATOM 900 N N . ALA A 1 114 ? 1.789 -1.134 14.558 1.00 91.25 114 ALA A N 1
ATOM 901 C CA . ALA A 1 114 ? 1.105 -0.298 13.578 1.00 91.25 114 ALA A CA 1
ATOM 902 C C . ALA A 1 114 ? -0.335 -0.782 13.328 1.00 91.25 114 ALA A C 1
ATOM 904 O O . ALA A 1 114 ? -1.282 0.004 13.382 1.00 91.25 114 ALA A O 1
ATOM 905 N N . THR A 1 115 ? -0.537 -2.095 13.165 1.00 92.75 115 THR A N 1
ATOM 906 C CA . THR A 1 115 ? -1.870 -2.690 12.966 1.00 92.75 115 THR A CA 1
ATOM 907 C C . THR A 1 115 ? -2.785 -2.432 14.159 1.00 92.75 115 THR A C 1
ATOM 909 O O . THR A 1 115 ? -3.930 -2.012 13.989 1.00 92.75 115 THR A O 1
ATOM 912 N N . ASN A 1 116 ? -2.292 -2.647 15.380 1.00 93.00 116 ASN A N 1
ATOM 913 C CA . ASN A 1 116 ? -3.091 -2.436 16.585 1.00 93.00 116 ASN A CA 1
ATOM 914 C C . ASN A 1 116 ? -3.449 -0.957 16.791 1.00 93.00 116 ASN A C 1
ATOM 916 O O . ASN A 1 116 ? -4.577 -0.647 17.186 1.00 93.00 116 ASN A O 1
ATOM 920 N N . GLN A 1 117 ? -2.517 -0.043 16.504 1.00 92.00 117 GLN A N 1
ATOM 921 C CA . GLN A 1 117 ? -2.757 1.400 16.569 1.00 92.00 117 GLN A CA 1
ATOM 922 C C . GLN A 1 117 ? -3.815 1.834 15.550 1.00 92.00 117 GLN A C 1
ATOM 924 O O . GLN A 1 117 ? -4.789 2.487 15.923 1.00 92.00 117 GLN A O 1
ATOM 929 N N . MET A 1 118 ? -3.681 1.390 14.300 1.00 92.75 118 MET A N 1
ATOM 930 C CA . MET A 1 118 ? -4.633 1.644 13.218 1.00 92.75 118 MET A CA 1
ATOM 931 C C . MET A 1 118 ? -6.044 1.125 13.544 1.00 92.75 118 MET A C 1
ATOM 933 O O . MET A 1 118 ? -7.037 1.820 13.310 1.00 92.75 118 MET A O 1
ATOM 937 N N . ILE A 1 119 ? -6.162 -0.089 14.096 1.00 91.44 119 ILE A N 1
ATOM 938 C CA . ILE A 1 119 ? -7.455 -0.659 14.512 1.00 91.44 119 ILE A CA 1
ATOM 939 C C . ILE A 1 119 ? -8.061 0.175 15.646 1.00 91.44 119 ILE A C 1
ATOM 941 O O . ILE A 1 119 ? -9.213 0.597 15.544 1.00 91.44 119 ILE A O 1
ATOM 945 N N . SER A 1 120 ? -7.276 0.469 16.686 1.00 91.06 120 SER A N 1
ATOM 946 C CA . SER A 1 120 ? -7.734 1.241 17.850 1.00 91.06 120 SER A CA 1
ATOM 947 C C . SER A 1 120 ? -8.194 2.648 17.461 1.00 91.06 120 SER A C 1
ATOM 949 O O . SER A 1 120 ? -9.209 3.138 17.955 1.00 91.06 120 SER A O 1
ATOM 951 N N . GLN A 1 121 ? -7.468 3.305 16.554 1.00 88.75 121 GLN A N 1
ATOM 952 C CA . GLN A 1 121 ? -7.839 4.621 16.047 1.00 88.75 121 GLN A CA 1
ATOM 953 C C . GLN A 1 121 ? -9.168 4.572 15.285 1.00 88.75 121 GLN A C 1
ATOM 955 O O . GLN A 1 121 ? -10.053 5.381 15.558 1.00 88.75 121 GLN A O 1
ATOM 960 N N . ASN A 1 122 ? -9.347 3.599 14.389 1.00 86.75 122 ASN A N 1
ATOM 961 C CA . ASN A 1 122 ? -10.593 3.446 13.634 1.00 86.75 122 ASN A CA 1
ATOM 962 C C . ASN A 1 122 ? -11.804 3.158 14.540 1.00 86.75 122 ASN A C 1
ATOM 964 O O . ASN A 1 122 ? -12.901 3.668 14.291 1.00 86.75 122 ASN A O 1
ATOM 968 N N . GLU A 1 123 ? -11.627 2.365 15.599 1.00 86.44 123 GLU A N 1
ATOM 969 C CA . GLU A 1 123 ? -12.681 2.096 16.585 1.00 86.44 123 GLU A CA 1
ATOM 970 C C . GLU A 1 123 ? -13.046 3.357 17.384 1.00 86.44 123 GLU A C 1
ATOM 972 O O . GLU A 1 123 ? -14.231 3.668 17.528 1.00 86.44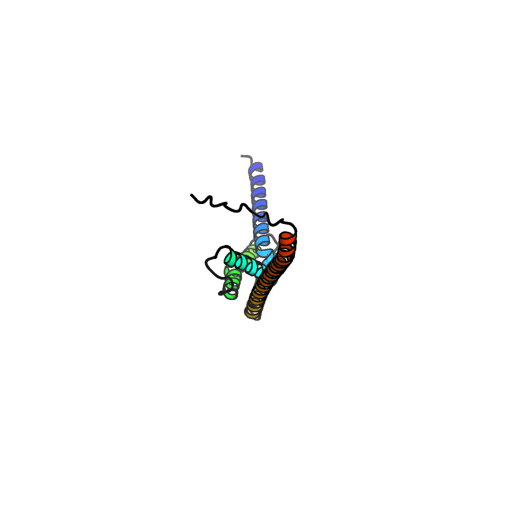 123 GLU A O 1
ATOM 977 N N . ASN A 1 124 ? -12.050 4.134 17.821 1.00 87.19 124 ASN A N 1
ATOM 978 C CA . ASN A 1 124 ? -12.269 5.407 18.511 1.00 87.19 124 ASN A CA 1
ATOM 979 C C . ASN A 1 124 ? -12.968 6.446 17.624 1.00 87.19 124 ASN A C 1
ATOM 981 O O . ASN A 1 124 ? -13.908 7.095 18.078 1.00 87.19 124 ASN A O 1
ATOM 985 N N . GLU A 1 125 ? -12.553 6.595 16.363 1.00 83.25 125 GLU A N 1
ATOM 986 C CA . GLU A 1 125 ? -13.205 7.502 15.405 1.00 83.25 125 GLU A CA 1
ATOM 987 C C . GLU A 1 125 ? -14.669 7.105 15.168 1.00 83.25 125 GLU A C 1
ATOM 989 O O . GLU A 1 125 ? -15.559 7.958 15.114 1.00 83.25 125 GLU A O 1
ATOM 994 N N . SER A 1 126 ? -14.935 5.799 15.081 1.00 77.56 126 SER A N 1
ATOM 995 C CA . SER A 1 126 ? -16.294 5.272 14.936 1.00 77.56 126 SER A CA 1
ATOM 996 C C . SER A 1 126 ? -17.146 5.568 16.175 1.00 77.56 126 SER A C 1
ATOM 998 O O . SER A 1 126 ? -18.289 6.004 16.038 1.00 77.56 126 SER A O 1
ATOM 1000 N N . ALA A 1 127 ? -16.596 5.393 17.381 1.00 79.44 127 ALA A N 1
ATOM 1001 C CA . ALA A 1 127 ? -17.282 5.707 18.633 1.00 79.44 127 ALA A CA 1
ATOM 1002 C C . ALA A 1 127 ? -17.576 7.212 18.769 1.00 79.44 127 ALA A C 1
ATOM 1004 O O . ALA A 1 127 ? -18.705 7.593 19.068 1.00 79.44 127 ALA A O 1
ATOM 1005 N N . GLN A 1 128 ? -16.604 8.075 18.452 1.00 80.31 128 GLN A N 1
ATOM 1006 C CA . GLN A 1 128 ? -16.777 9.532 18.479 1.00 80.31 128 GLN A CA 1
ATOM 1007 C C . GLN A 1 128 ? -17.861 10.017 17.510 1.00 80.31 128 GLN A C 1
ATOM 1009 O O . GLN A 1 128 ? -18.623 10.931 17.841 1.00 80.31 128 GLN A O 1
ATOM 1014 N N . MET A 1 129 ? -17.961 9.414 16.320 1.00 77.62 129 MET A N 1
ATOM 1015 C CA . MET A 1 129 ? -19.036 9.729 15.376 1.00 77.62 129 MET A CA 1
ATOM 1016 C C . MET A 1 129 ? -20.415 9.330 15.915 1.00 77.62 129 MET A C 1
ATOM 1018 O 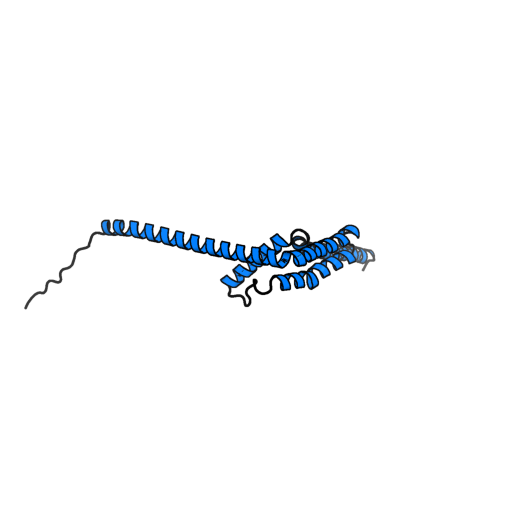O . MET A 1 129 ? -21.370 10.094 15.755 1.00 77.62 129 MET A O 1
ATOM 1022 N N . VAL A 1 130 ? -20.526 8.171 16.571 1.00 77.12 130 VAL A N 1
ATOM 1023 C CA . VAL A 1 130 ? -21.779 7.715 17.194 1.00 77.12 130 VAL A CA 1
ATOM 1024 C C . VAL A 1 130 ? -22.180 8.638 18.344 1.00 77.12 130 VAL A C 1
ATOM 1026 O O . VAL A 1 130 ? -23.317 9.108 18.358 1.00 77.12 130 VAL A O 1
ATOM 1029 N N . ASP A 1 131 ? -21.254 8.962 19.247 1.00 78.25 131 ASP A N 1
ATOM 1030 C CA . ASP A 1 131 ? -21.509 9.857 20.382 1.00 78.25 131 ASP A CA 1
ATOM 1031 C C . ASP A 1 131 ? -21.949 11.246 19.907 1.00 78.25 131 ASP A C 1
ATOM 1033 O O . ASP A 1 131 ? -22.974 11.763 20.351 1.00 78.25 131 ASP A O 1
ATOM 1037 N N . SER A 1 132 ? -21.264 11.800 18.900 1.00 80.69 132 SER A N 1
ATOM 1038 C CA . SER A 1 132 ? -21.655 13.074 18.282 1.00 80.69 132 SER A CA 1
ATOM 1039 C C . SER A 1 132 ? -23.073 13.021 17.701 1.00 80.69 132 SER A C 1
ATOM 1041 O O . SER A 1 132 ? -23.831 13.988 17.793 1.00 80.69 132 SER A O 1
ATOM 1043 N N . HIS A 1 133 ? -23.465 11.894 17.099 1.00 77.44 133 HIS A N 1
ATOM 1044 C CA . HIS A 1 133 ? -24.809 11.725 16.551 1.00 77.44 133 HIS A CA 1
ATOM 1045 C C . HIS A 1 133 ? -25.876 11.618 17.653 1.00 77.44 133 HIS A C 1
ATOM 1047 O O . HIS A 1 133 ? -26.945 12.221 17.537 1.00 77.44 133 HIS A O 1
ATOM 1053 N N . ILE A 1 134 ? -25.581 10.905 18.744 1.00 80.31 134 ILE A N 1
ATOM 1054 C CA . ILE A 1 134 ? -26.456 10.800 19.921 1.00 80.31 134 ILE A CA 1
ATOM 1055 C C . ILE A 1 134 ? -26.634 12.161 20.603 1.00 80.31 134 ILE A C 1
ATOM 1057 O O . ILE A 1 134 ? -27.761 12.515 20.971 1.00 80.31 134 ILE A O 1
ATOM 1061 N N . ASP A 1 135 ? -25.569 12.954 20.712 1.00 84.38 135 ASP A N 1
ATOM 1062 C CA . ASP A 1 135 ? -25.621 14.314 21.249 1.00 84.38 135 ASP A CA 1
ATOM 1063 C C . ASP A 1 135 ? -26.509 15.219 20.390 1.00 84.38 135 ASP A C 1
ATOM 1065 O O . ASP A 1 135 ? -27.367 15.935 20.913 1.00 84.38 135 ASP A O 1
ATOM 1069 N N . LEU A 1 136 ? -26.382 15.141 19.061 1.00 83.19 136 LEU A N 1
ATOM 1070 C CA . LEU A 1 136 ? -27.239 15.889 18.137 1.00 83.19 136 LEU A CA 1
ATOM 1071 C C . LEU A 1 136 ? -28.715 15.492 18.264 1.00 83.19 136 LEU A C 1
ATOM 1073 O O . LEU A 1 136 ? -29.576 16.374 18.316 1.00 83.19 136 LEU A O 1
ATOM 1077 N N . ILE A 1 137 ? -29.023 14.194 18.354 1.00 82.88 137 ILE A N 1
ATOM 1078 C CA . ILE A 1 137 ? -30.398 13.710 18.561 1.00 82.88 137 ILE A CA 1
ATOM 1079 C C . ILE A 1 137 ? -30.943 14.201 19.906 1.00 82.88 137 ILE A C 1
ATOM 1081 O O . ILE A 1 137 ? -32.083 14.664 19.982 1.00 82.88 137 ILE A O 1
ATOM 1085 N N . SER A 1 138 ? -30.131 14.150 20.961 1.00 81.06 138 SER A N 1
ATOM 1086 C CA . SER A 1 138 ? -30.513 14.602 22.301 1.00 81.06 138 SER A CA 1
ATOM 1087 C C . SER A 1 138 ? -30.793 16.105 22.332 1.00 81.06 138 SER A C 1
ATOM 1089 O O . SER A 1 138 ? -31.820 16.533 22.867 1.00 81.06 138 SER A O 1
ATOM 1091 N N . LEU A 1 139 ? -29.939 16.910 21.690 1.00 84.50 139 LEU A N 1
ATOM 1092 C CA . LEU A 1 139 ? -30.152 18.347 21.516 1.00 84.50 139 LEU A CA 1
ATOM 1093 C C . LEU A 1 139 ? -31.434 18.620 20.729 1.00 84.50 139 LEU A C 1
ATOM 1095 O O . LEU A 1 139 ? -32.261 19.427 21.155 1.00 84.50 139 LEU A O 1
ATOM 1099 N N . GLN A 1 140 ? -31.658 17.916 19.617 1.00 82.00 140 GLN A N 1
ATOM 1100 C CA . GLN A 1 140 ? -32.896 18.047 18.854 1.00 82.00 140 GLN A CA 1
ATOM 1101 C C . GLN A 1 140 ? -34.111 17.718 19.728 1.00 82.00 140 GLN A C 1
ATOM 1103 O O . GLN A 1 140 ? -35.007 18.556 19.841 1.00 82.00 140 GLN A O 1
ATOM 1108 N N . ALA A 1 141 ? -34.132 16.577 20.416 1.00 80.06 141 ALA A N 1
ATOM 1109 C CA . ALA A 1 141 ? -35.230 16.173 21.296 1.00 80.06 141 ALA A CA 1
ATOM 1110 C C . ALA A 1 141 ? -35.527 17.215 22.393 1.00 80.06 141 ALA A C 1
ATOM 1112 O O . ALA A 1 141 ? -36.691 17.538 22.640 1.00 80.06 141 ALA A O 1
ATOM 1113 N N . GLN A 1 142 ? -34.497 17.810 23.002 1.00 81.56 142 GLN A N 1
ATOM 1114 C CA . GLN A 1 142 ? -34.657 18.905 23.965 1.00 81.56 142 GLN A CA 1
ATOM 1115 C C . GLN A 1 142 ? -35.272 20.157 23.325 1.00 81.56 142 GLN A C 1
ATOM 1117 O O . GLN A 1 142 ? -36.196 20.744 23.891 1.00 81.56 142 GLN A O 1
ATOM 1122 N N . THR A 1 143 ? -34.824 20.552 22.127 1.00 80.12 143 THR A N 1
ATOM 1123 C CA . THR A 1 143 ? -35.410 21.704 21.416 1.00 80.12 143 THR A CA 1
ATOM 1124 C C . THR A 1 143 ? -36.875 21.469 21.041 1.00 80.12 143 THR A C 1
ATOM 1126 O O . THR A 1 143 ? -37.685 22.393 21.130 1.00 80.12 143 THR A O 1
ATOM 1129 N N . TRP A 1 144 ? -37.249 20.237 20.682 1.00 70.88 144 TRP A N 1
ATOM 1130 C CA . TRP A 1 144 ? -38.642 19.855 20.445 1.00 70.88 144 TRP A CA 1
ATOM 1131 C C . TRP A 1 144 ? -39.461 19.901 21.740 1.00 70.88 144 TRP A C 1
ATOM 1133 O O . TRP A 1 144 ? -40.528 20.513 21.751 1.00 70.88 144 TRP A O 1
ATOM 1143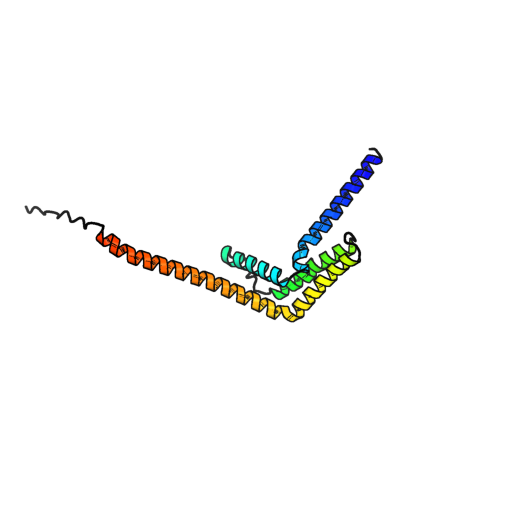 N N . ASN A 1 145 ? -38.941 19.372 22.852 1.00 74.94 145 ASN A N 1
ATOM 1144 C CA . ASN A 1 145 ? -39.582 19.460 24.170 1.00 74.94 145 ASN A CA 1
ATOM 1145 C C . ASN A 1 145 ? -39.750 20.898 24.680 1.00 74.94 145 ASN A C 1
ATOM 1147 O O . ASN A 1 145 ? -40.677 21.154 25.437 1.00 74.94 145 ASN A O 1
ATOM 1151 N N . LEU A 1 146 ? -38.904 21.843 24.262 1.00 65.81 146 LEU A N 1
ATOM 1152 C CA . LEU A 1 146 ? -39.084 23.276 24.530 1.00 65.81 146 LEU A CA 1
ATOM 1153 C C . LEU A 1 146 ? -40.128 23.921 23.602 1.00 65.81 146 LEU A C 1
ATOM 1155 O O . LEU A 1 146 ? -40.836 24.835 24.019 1.00 65.81 146 LEU A O 1
ATOM 1159 N N . LYS A 1 147 ? -40.271 23.440 22.360 1.00 61.09 147 LYS A N 1
ATOM 1160 C CA . LYS A 1 147 ? -41.267 23.935 21.390 1.00 61.09 147 LYS A CA 1
ATOM 1161 C C . LYS A 1 147 ? -42.688 23.413 21.639 1.00 61.09 147 LYS A C 1
ATOM 1163 O O . LYS A 1 147 ? -43.641 24.151 21.402 1.00 61.09 147 LYS A O 1
ATOM 1168 N N . LEU A 1 148 ? -42.856 22.184 22.134 1.00 60.72 148 LEU A N 1
ATOM 1169 C CA . LEU A 1 148 ? -44.165 21.585 22.448 1.00 60.72 148 LEU A CA 1
ATOM 1170 C C . LEU A 1 148 ? -45.001 22.366 23.495 1.00 60.72 148 LEU A C 1
ATOM 1172 O O . LEU A 1 148 ? -46.192 22.564 23.251 1.00 60.72 148 LEU A O 1
ATOM 1176 N N . PRO A 1 149 ? -44.442 22.877 24.612 1.00 61.31 149 PRO A N 1
ATOM 1177 C CA . PRO A 1 149 ? -45.182 23.727 25.546 1.00 61.31 149 PRO A CA 1
ATOM 1178 C C . PRO A 1 149 ? -45.644 25.047 24.914 1.00 61.31 149 PRO A C 1
ATOM 1180 O O . PRO A 1 149 ? -46.727 25.527 25.235 1.00 61.31 149 PRO A O 1
ATOM 1183 N N . ILE A 1 150 ? -44.865 25.609 23.983 1.00 57.00 150 ILE A N 1
ATOM 1184 C CA . ILE A 1 150 ? -45.217 26.838 23.252 1.00 57.00 150 ILE A CA 1
ATOM 1185 C C . ILE A 1 150 ? -46.348 26.555 22.249 1.00 57.00 150 ILE A C 1
ATOM 1187 O O . ILE A 1 150 ? -47.264 27.362 22.103 1.00 57.00 150 ILE A O 1
ATOM 1191 N N . LEU A 1 151 ? -46.338 25.381 21.604 1.00 50.91 151 LEU A N 1
ATOM 1192 C CA . LEU A 1 151 ? -47.419 24.940 20.716 1.00 50.91 151 LEU A CA 1
ATOM 1193 C C . LEU A 1 151 ? -48.732 24.670 21.472 1.00 50.91 151 LEU A C 1
ATOM 1195 O O . LEU A 1 151 ? -49.793 25.069 20.997 1.00 50.91 151 LEU A O 1
ATOM 1199 N N . ASN A 1 152 ? -48.670 24.074 22.669 1.00 53.56 152 ASN A N 1
ATOM 1200 C CA . ASN A 1 152 ? -49.838 23.889 23.543 1.00 53.56 152 ASN A CA 1
ATOM 1201 C C . ASN A 1 152 ? -50.442 25.217 24.039 1.00 53.56 152 ASN A C 1
ATOM 1203 O O . ASN A 1 152 ? -51.593 25.238 24.464 1.00 53.56 152 ASN A O 1
ATOM 1207 N N . PHE A 1 153 ? -49.693 26.321 23.970 1.00 53.91 153 PHE A N 1
ATOM 1208 C CA . PHE A 1 153 ? -50.178 27.665 24.295 1.00 53.91 153 PHE A CA 1
ATOM 1209 C C . PHE A 1 153 ? -50.813 28.386 23.087 1.00 53.91 153 PHE A C 1
ATOM 1211 O O . PHE A 1 153 ? -51.571 29.336 23.265 1.00 53.91 153 PHE A O 1
ATOM 1218 N N . LEU A 1 154 ? -50.520 27.940 21.857 1.00 51.75 154 LEU A N 1
ATOM 1219 C CA . LEU A 1 154 ? -50.971 28.564 20.603 1.00 51.75 154 LEU A CA 1
ATOM 1220 C C . LEU A 1 154 ? -52.109 27.813 19.897 1.00 51.75 154 LEU A C 1
ATOM 1222 O O . LEU A 1 154 ? -52.719 28.368 18.983 1.00 51.75 154 LEU A O 1
ATOM 1226 N N . LEU A 1 155 ? -52.432 26.586 20.312 1.00 46.28 155 LEU A N 1
ATOM 1227 C CA . LEU A 1 155 ? -53.648 25.904 19.875 1.00 46.28 155 LEU A CA 1
ATOM 1228 C C . LEU A 1 155 ? -54.782 26.211 20.866 1.00 46.28 155 LEU A C 1
ATOM 1230 O O . LEU A 1 155 ? -54.687 25.819 22.031 1.00 46.28 155 LEU A O 1
ATOM 1234 N N . PRO A 1 156 ? -55.868 26.892 20.452 1.00 45.41 156 PRO A N 1
ATOM 1235 C CA . PRO A 1 156 ? -57.022 27.036 21.318 1.00 45.41 156 PRO A CA 1
ATOM 1236 C C . PRO A 1 156 ? -57.589 25.641 21.574 1.00 45.41 156 PRO A C 1
ATOM 1238 O O . PRO A 1 156 ? -57.855 24.895 20.631 1.00 45.41 156 PRO A O 1
ATOM 1241 N N . VAL A 1 157 ? -57.804 25.298 22.847 1.00 56.00 157 VAL A N 1
ATOM 1242 C CA . VAL A 1 157 ? -58.680 24.187 23.230 1.00 56.00 157 VAL A CA 1
ATOM 1243 C C . VAL A 1 157 ? -60.031 24.471 22.581 1.00 56.00 157 VAL A C 1
ATOM 1245 O O . VAL A 1 157 ? -60.808 25.290 23.075 1.00 56.00 157 VAL A O 1
ATOM 1248 N N . THR A 1 158 ? -60.312 23.843 21.439 1.00 48.19 158 THR A N 1
ATOM 1249 C CA . THR A 1 158 ? -61.642 23.885 20.845 1.00 48.19 158 THR A CA 1
ATOM 1250 C C . THR A 1 158 ? -62.536 23.072 21.759 1.00 48.19 158 THR A C 1
ATOM 1252 O O . THR A 1 158 ? -62.585 21.843 21.712 1.00 48.19 158 THR A O 1
ATOM 1255 N N . SER A 1 159 ? -63.190 23.779 22.668 1.00 49.84 159 SER A N 1
ATOM 1256 C CA . SER A 1 159 ? -64.266 23.232 23.461 1.00 49.84 159 SER A CA 1
ATOM 1257 C C . SER A 1 159 ? -65.421 22.828 22.540 1.00 49.84 159 SER A C 1
ATOM 1259 O O . SER A 1 159 ? -65.968 23.664 21.824 1.00 49.84 159 SER A O 1
ATOM 1261 N N . SER A 1 160 ? -65.853 21.573 22.704 1.00 50.25 160 SER A N 1
ATOM 1262 C CA . SER A 1 160 ? -67.224 21.074 22.498 1.00 50.25 160 SER A CA 1
ATOM 1263 C C . SER A 1 160 ? -67.656 20.670 21.067 1.00 50.25 160 SER A C 1
ATOM 1265 O O . SER A 1 160 ? -67.151 21.206 20.089 1.00 50.25 160 SER A O 1
ATOM 1267 N N . PRO A 1 161 ? -68.589 19.695 20.936 1.00 44.88 161 PRO A N 1
ATOM 1268 C CA . PRO A 1 161 ? -69.942 19.857 21.464 1.00 44.88 161 PRO A CA 1
ATOM 1269 C C . PRO A 1 161 ? -70.382 18.809 22.493 1.00 44.88 161 PRO A C 1
ATOM 1271 O O . PRO A 1 161 ? -70.323 17.598 22.299 1.00 44.88 161 PRO A O 1
ATOM 1274 N N . ARG A 1 162 ? -70.930 19.351 23.580 1.00 51.09 162 ARG A N 1
ATOM 1275 C CA . ARG A 1 162 ? -71.828 18.735 24.552 1.00 51.09 162 ARG A CA 1
ATOM 1276 C C . ARG A 1 162 ? -72.984 18.035 23.820 1.00 51.09 162 ARG A C 1
ATOM 1278 O O . ARG A 1 162 ? -73.853 18.697 23.256 1.00 51.09 162 ARG A O 1
ATOM 1285 N N . ILE A 1 163 ? -73.005 16.703 23.857 1.00 49.97 163 ILE A N 1
ATOM 1286 C CA . ILE A 1 163 ? -74.165 15.903 23.449 1.00 49.97 163 ILE A CA 1
ATOM 1287 C C . ILE A 1 163 ? -75.284 16.210 24.449 1.00 49.97 163 ILE A C 1
ATOM 1289 O O . ILE A 1 163 ? -75.219 15.827 25.615 1.00 49.97 163 ILE A O 1
ATOM 1293 N N . VAL A 1 164 ? -76.286 16.969 24.007 1.00 53.97 164 VAL A N 1
ATOM 1294 C CA . VAL A 1 164 ? -77.523 17.191 24.758 1.00 53.97 164 VAL A CA 1
ATOM 1295 C C . VAL A 1 164 ? -78.355 15.920 24.633 1.00 53.97 164 VAL A C 1
ATOM 1297 O O . VAL A 1 164 ? -78.939 15.655 23.584 1.00 53.97 164 VAL A O 1
ATOM 1300 N N . THR A 1 165 ? -78.411 15.125 25.698 1.00 48.12 165 THR A N 1
ATOM 1301 C CA . THR A 1 165 ? -79.396 14.052 25.822 1.00 48.12 165 THR A CA 1
ATOM 1302 C C . THR A 1 165 ? -80.770 14.688 26.041 1.00 48.12 165 THR A C 1
ATOM 1304 O O . THR A 1 165 ? -81.043 15.304 27.070 1.00 48.12 165 THR A O 1
ATOM 1307 N N . LYS A 1 166 ? -81.646 14.596 25.034 1.00 47.06 166 LYS A N 1
ATOM 1308 C CA . LYS A 1 166 ? -83.078 14.847 25.215 1.00 47.06 166 LYS A CA 1
ATOM 1309 C C . LYS A 1 166 ? -83.693 13.603 25.848 1.00 47.06 166 LYS A C 1
ATOM 1311 O O . LYS A 1 166 ? -83.734 12.554 25.216 1.00 47.06 166 LYS A O 1
ATOM 1316 N N . ASN A 1 167 ? -84.149 13.747 27.087 1.00 46.19 167 ASN A N 1
ATOM 1317 C CA . ASN A 1 167 ? -85.017 12.783 27.750 1.00 46.19 167 ASN A CA 1
ATOM 1318 C C . ASN A 1 167 ? -86.406 12.818 27.092 1.00 46.19 167 ASN A C 1
ATOM 1320 O O . ASN A 1 167 ? -87.017 13.888 27.049 1.00 46.19 167 ASN A O 1
ATOM 1324 N N . HIS A 1 168 ? -86.894 11.666 26.629 1.00 46.69 168 HIS A N 1
ATOM 1325 C CA . HIS A 1 168 ? -88.310 11.301 26.642 1.00 46.69 168 HIS A CA 1
ATOM 1326 C C . HIS A 1 168 ? -88.463 9.787 26.722 1.00 46.69 168 HIS A C 1
ATOM 1328 O O . HIS A 1 168 ? -87.695 9.092 26.022 1.00 46.69 168 HIS A O 1
#

pLDDT: mean 82.47, std 14.79, range [44.88, 95.56]